Protein AF-A0A1I1YSE1-F1 (afdb_monomer)

Secondary structure (DSSP, 8-state):
--HHHHHHHHHHHHHHHHHHHH--SS--HHHHHHHHHHHHHHHHHHHHHHHH---TT-SSS---------

InterPro domains:
  IPR018735 Protein of unknown function DUF2277 [PF10041] (2-60)

Radius of gyration: 17.99 Å; Cα contacts (8 Å, |Δi|>4): 23; chains: 1; bounding box: 62×22×28 Å

Organism: NCBI:txid380248

Foldseek 3Di:
DDPVVVLVVLLVVLLVVLCVVVVNPDDDPVCNVVSVVSSVVSSVVVVVVVVPDPPPPPPPDPPPDDDDDD

Structure (mmCIF, N/CA/C/O backbone):
data_AF-A0A1I1YSE1-F1
#
_entry.id   AF-A0A1I1YSE1-F1
#
loop_
_atom_site.group_PDB
_atom_site.id
_atom_site.type_symbol
_atom_site.label_atom_id
_atom_site.label_alt_id
_atom_site.label_comp_id
_atom_site.label_asym_id
_atom_site.label_entity_id
_atom_site.label_seq_id
_atom_site.pdbx_PDB_ins_code
_atom_site.Cartn_x
_atom_site.Cartn_y
_atom_site.Cartn_z
_atom_site.occupancy
_atom_site.B_iso_or_equiv
_atom_site.auth_seq_id
_atom_site.auth_comp_id
_atom_site.auth_asym_id
_atom_site.auth_atom_id
_atom_site.pdbx_PDB_model_num
ATOM 1 N N . MET A 1 1 ? -21.767 0.907 -0.562 1.00 50.06 1 MET A N 1
ATOM 2 C CA . MET A 1 1 ? -20.449 0.323 -0.872 1.00 50.06 1 MET A CA 1
ATOM 3 C C . MET A 1 1 ? -20.458 -1.074 -0.282 1.00 50.06 1 MET A C 1
ATOM 5 O O . MET A 1 1 ? -20.799 -1.206 0.886 1.00 50.06 1 MET A O 1
ATOM 9 N N . THR A 1 2 ? -20.292 -2.113 -1.093 1.00 42.25 2 THR A N 1
ATOM 10 C CA . THR A 1 2 ? -20.217 -3.498 -0.604 1.00 42.25 2 THR A CA 1
ATOM 11 C C . THR A 1 2 ? -18.821 -3.757 -0.031 1.00 42.25 2 THR A C 1
ATOM 13 O O . THR A 1 2 ? -17.866 -3.172 -0.536 1.00 42.25 2 THR A O 1
ATOM 16 N N . PRO A 1 3 ? -18.672 -4.627 0.982 1.00 59.12 3 PRO A N 1
ATOM 17 C CA . PRO A 1 3 ? -17.374 -4.908 1.612 1.00 59.12 3 PRO A CA 1
ATOM 18 C C . PRO A 1 3 ? -16.313 -5.412 0.619 1.00 59.12 3 PRO A C 1
ATOM 20 O O . PRO A 1 3 ? -15.129 -5.153 0.788 1.00 59.12 3 PRO A O 1
ATOM 23 N N . ASP A 1 4 ? -16.746 -6.069 -0.457 1.00 55.75 4 ASP A N 1
ATOM 24 C CA . ASP A 1 4 ? -15.877 -6.541 -1.540 1.00 55.75 4 ASP A CA 1
ATOM 25 C C . ASP A 1 4 ? -15.253 -5.386 -2.348 1.00 55.75 4 ASP A C 1
ATOM 27 O O . ASP A 1 4 ? -14.070 -5.407 -2.679 1.00 55.75 4 ASP A O 1
ATOM 31 N N . ALA A 1 5 ? -16.031 -4.320 -2.579 1.00 58.72 5 ALA A N 1
ATOM 32 C CA . ALA A 1 5 ? -15.562 -3.130 -3.285 1.00 58.72 5 ALA A CA 1
ATOM 33 C C . ALA A 1 5 ? -14.532 -2.340 -2.462 1.00 58.72 5 ALA A C 1
ATOM 35 O O . ALA A 1 5 ? -13.692 -1.664 -3.039 1.00 58.72 5 ALA A O 1
ATOM 36 N N . ASP A 1 6 ? -14.577 -2.440 -1.131 1.00 77.69 6 ASP A N 1
ATOM 37 C CA . ASP A 1 6 ? -13.604 -1.800 -0.242 1.00 77.69 6 ASP A CA 1
ATOM 38 C C . ASP A 1 6 ? -12.242 -2.516 -0.301 1.00 77.69 6 ASP A C 1
ATOM 40 O O . ASP A 1 6 ? -11.195 -1.879 -0.382 1.00 77.69 6 ASP A O 1
ATOM 44 N N . GLN A 1 7 ? -12.246 -3.852 -0.372 1.00 84.00 7 GLN A N 1
ATOM 45 C CA . GLN A 1 7 ? -11.015 -4.639 -0.487 1.00 84.00 7 GLN A CA 1
ATOM 46 C C . GLN A 1 7 ? -10.320 -4.463 -1.839 1.00 84.00 7 GLN A C 1
ATOM 48 O O . GLN A 1 7 ? -9.092 -4.347 -1.874 1.00 84.00 7 GLN A O 1
ATO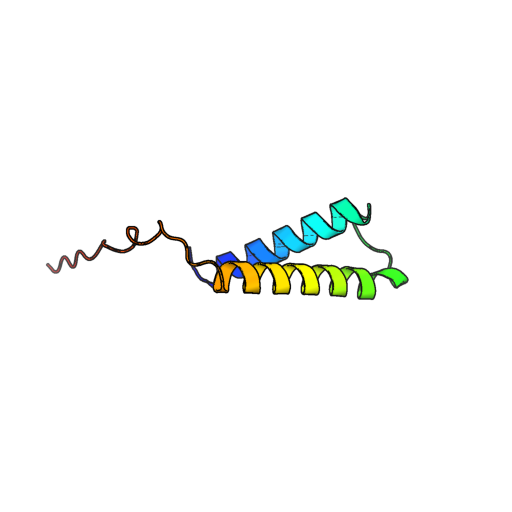M 53 N N . ASP A 1 8 ? -11.061 -4.434 -2.948 1.00 89.06 8 ASP A N 1
ATOM 54 C CA . ASP A 1 8 ? -10.466 -4.182 -4.267 1.00 89.06 8 ASP A CA 1
ATOM 55 C C . ASP A 1 8 ? -9.844 -2.777 -4.340 1.00 89.06 8 ASP A C 1
ATOM 57 O O . ASP A 1 8 ? -8.706 -2.630 -4.792 1.00 89.06 8 ASP A O 1
ATOM 61 N N . ASP A 1 9 ? -10.520 -1.765 -3.784 1.00 91.62 9 ASP A N 1
ATOM 62 C CA . ASP A 1 9 ? -10.019 -0.387 -3.744 1.00 91.62 9 ASP A CA 1
ATOM 63 C C . ASP A 1 9 ? -8.744 -0.271 -2.888 1.00 91.62 9 ASP A C 1
ATOM 65 O O . ASP A 1 9 ? -7.749 0.315 -3.323 1.00 91.62 9 ASP A O 1
ATOM 69 N N . ILE A 1 10 ? -8.702 -0.938 -1.726 1.00 94.06 10 ILE A N 1
ATOM 70 C CA . ILE A 1 10 ? -7.499 -1.028 -0.881 1.00 94.06 10 ILE A CA 1
ATOM 71 C C . ILE A 1 10 ? -6.335 -1.674 -1.643 1.00 94.06 10 ILE A C 1
ATOM 73 O O . ILE A 1 10 ? -5.216 -1.149 -1.628 1.00 94.06 10 ILE A O 1
ATOM 77 N N . ASN A 1 11 ? -6.570 -2.795 -2.329 1.00 95.06 11 ASN A N 1
ATOM 78 C CA . ASN A 1 11 ? -5.531 -3.474 -3.108 1.00 95.06 11 ASN A CA 1
ATOM 79 C C . ASN A 1 11 ? -5.042 -2.603 -4.273 1.00 95.06 11 ASN A C 1
ATOM 81 O O . ASN A 1 11 ? -3.834 -2.488 -4.510 1.00 95.06 11 ASN A O 1
ATOM 85 N N . ALA A 1 12 ? -5.960 -1.940 -4.977 1.00 95.81 12 ALA A N 1
ATOM 86 C CA . ALA A 1 12 ? -5.638 -1.025 -6.061 1.00 95.81 12 ALA A CA 1
ATOM 87 C C . ALA A 1 12 ? -4.823 0.180 -5.564 1.00 95.81 12 ALA A C 1
ATOM 89 O O . ALA A 1 12 ? -3.844 0.573 -6.212 1.00 95.81 12 ALA A O 1
ATOM 90 N N . ALA A 1 13 ? -5.174 0.748 -4.409 1.00 95.94 13 ALA A N 1
ATOM 91 C CA . ALA A 1 13 ? -4.451 1.849 -3.781 1.00 95.94 13 ALA A CA 1
ATOM 92 C C . ALA A 1 13 ? -3.047 1.422 -3.325 1.00 95.94 13 ALA A C 1
ATOM 94 O O . ALA A 1 13 ? -2.063 2.113 -3.614 1.00 95.94 13 ALA A O 1
ATOM 95 N N . ALA A 1 14 ? -2.926 0.255 -2.688 1.00 97.00 14 ALA A N 1
ATOM 96 C CA . ALA A 1 14 ? -1.646 -0.317 -2.284 1.00 97.00 14 ALA A CA 1
ATOM 97 C C . ALA A 1 14 ? -0.721 -0.537 -3.491 1.00 97.00 14 ALA A C 1
ATOM 99 O O . ALA A 1 14 ? 0.441 -0.120 -3.476 1.00 97.00 14 ALA A O 1
ATOM 100 N N . LEU A 1 15 ? -1.247 -1.102 -4.582 1.00 96.75 15 LEU A N 1
ATOM 101 C CA . LEU A 1 15 ? -0.505 -1.282 -5.829 1.00 96.75 15 LEU A CA 1
ATOM 102 C C . LEU A 1 15 ? -0.001 0.053 -6.388 1.00 96.75 15 LEU A C 1
ATOM 104 O O . LEU A 1 15 ? 1.164 0.172 -6.775 1.00 96.75 15 LEU A O 1
ATOM 108 N N . GLN A 1 16 ? -0.858 1.073 -6.430 1.00 97.19 16 GLN A N 1
ATOM 109 C CA . GLN A 1 16 ? -0.475 2.406 -6.898 1.00 97.19 16 GLN A CA 1
ATOM 110 C C . GLN A 1 16 ? 0.624 3.029 -6.029 1.00 97.19 16 GLN A C 1
ATOM 112 O O . GLN A 1 16 ? 1.584 3.590 -6.566 1.00 97.19 16 GLN A O 1
ATOM 117 N N . TYR A 1 17 ? 0.524 2.895 -4.706 1.00 96.69 17 TYR A N 1
ATOM 118 C CA . TYR A 1 17 ? 1.536 3.372 -3.769 1.00 96.69 17 TYR A CA 1
ATOM 119 C C . TYR A 1 17 ? 2.893 2.706 -4.020 1.00 96.69 17 TYR A C 1
ATOM 121 O O . TYR A 1 17 ? 3.889 3.398 -4.240 1.00 96.69 17 TYR A O 1
ATOM 129 N N . VAL A 1 18 ? 2.940 1.374 -4.077 1.00 97.00 18 VAL A N 1
ATOM 130 C CA . VAL A 1 18 ? 4.198 0.637 -4.274 1.00 97.00 18 VAL A CA 1
ATOM 131 C C . VAL A 1 18 ? 4.827 0.967 -5.627 1.00 97.00 18 VAL A C 1
ATOM 133 O O . VAL A 1 18 ? 6.037 1.190 -5.697 1.00 97.00 18 VAL A O 1
ATOM 136 N N . ARG A 1 19 ? 4.034 1.104 -6.700 1.00 96.44 19 ARG A N 1
ATOM 137 C CA . ARG A 1 19 ? 4.530 1.574 -8.011 1.00 96.44 19 ARG A CA 1
ATOM 138 C C . ARG A 1 19 ? 5.176 2.951 -7.920 1.00 96.44 19 ARG A C 1
ATOM 140 O O . ARG A 1 19 ? 6.246 3.173 -8.483 1.00 96.44 19 ARG A O 1
ATOM 147 N N . LYS A 1 20 ? 4.528 3.875 -7.208 1.00 96.75 20 LYS A N 1
ATOM 148 C CA . LYS A 1 20 ? 5.013 5.246 -7.038 1.00 96.75 20 LYS A CA 1
ATOM 149 C C . LYS A 1 20 ? 6.346 5.285 -6.293 1.00 96.75 20 LYS A C 1
ATOM 151 O O . LYS A 1 20 ? 7.242 5.998 -6.726 1.00 96.75 20 LYS A O 1
ATOM 156 N N . ILE A 1 21 ? 6.477 4.535 -5.200 1.00 96.81 21 ILE A N 1
ATOM 157 C CA . ILE A 1 21 ? 7.675 4.573 -4.347 1.00 96.81 21 ILE A CA 1
ATOM 158 C C . ILE A 1 21 ? 8.837 3.784 -4.953 1.00 96.81 21 ILE A C 1
ATOM 160 O O . ILE A 1 21 ? 9.973 4.245 -4.921 1.00 96.81 21 ILE A O 1
ATOM 164 N N . SER A 1 22 ? 8.564 2.620 -5.541 1.00 93.81 22 SER A N 1
ATOM 165 C CA . SER A 1 22 ? 9.604 1.799 -6.174 1.00 93.81 22 SER A CA 1
ATOM 166 C C . SER A 1 22 ? 10.100 2.362 -7.510 1.00 93.81 22 SER A C 1
ATOM 168 O O . SER A 1 22 ? 11.169 1.979 -7.976 1.00 93.81 22 SER A O 1
ATOM 170 N N . GLY A 1 23 ? 9.316 3.228 -8.162 1.00 94.38 23 GLY A N 1
ATOM 171 C CA . GLY A 1 23 ? 9.575 3.697 -9.525 1.00 94.38 23 GLY A CA 1
ATOM 172 C C . GLY A 1 23 ? 9.260 2.659 -10.611 1.00 94.38 23 GLY A C 1
ATOM 173 O O . GLY A 1 23 ? 9.387 2.956 -11.801 1.00 94.38 23 GLY A O 1
ATOM 174 N N . PHE A 1 24 ? 8.810 1.454 -10.244 1.00 88.56 24 PHE A N 1
ATOM 175 C CA . PHE A 1 24 ? 8.447 0.411 -11.197 1.00 88.56 24 PHE A CA 1
ATOM 176 C C . PHE A 1 24 ? 6.971 0.500 -11.573 1.00 88.56 24 PHE A C 1
ATOM 178 O O . PHE A 1 24 ? 6.083 0.352 -10.738 1.00 88.56 24 PHE A O 1
ATOM 185 N N . ARG A 1 25 ? 6.687 0.646 -12.871 1.00 86.00 25 ARG A N 1
ATOM 186 C CA . ARG A 1 25 ? 5.330 0.419 -13.401 1.00 86.00 25 ARG A CA 1
ATOM 187 C C . ARG A 1 25 ? 4.970 -1.071 -13.406 1.00 86.00 25 ARG A C 1
ATOM 189 O O . ARG A 1 25 ? 3.834 -1.430 -13.103 1.00 86.00 25 ARG A O 1
ATOM 196 N N . ALA A 1 26 ? 5.953 -1.916 -13.709 1.00 84.94 26 ALA A N 1
ATOM 197 C CA . ALA A 1 26 ? 5.882 -3.368 -13.621 1.00 84.94 26 ALA A CA 1
ATOM 198 C C . ALA A 1 26 ? 7.233 -3.901 -13.106 1.00 84.94 26 ALA A C 1
ATOM 200 O O . ALA A 1 26 ? 8.267 -3.517 -13.663 1.00 84.94 26 ALA A O 1
ATOM 201 N N . PRO A 1 27 ? 7.257 -4.739 -12.055 1.00 86.44 27 PRO A N 1
ATOM 202 C CA . PRO A 1 27 ? 8.496 -5.320 -11.553 1.00 86.44 27 PRO A CA 1
ATOM 203 C C . PRO A 1 27 ? 9.049 -6.371 -12.526 1.00 86.44 27 PRO A C 1
ATOM 205 O O . PRO A 1 27 ? 8.298 -7.122 -13.154 1.00 86.44 27 PRO A O 1
ATOM 208 N N . ALA A 1 28 ? 10.377 -6.456 -12.622 1.00 90.50 28 ALA A N 1
ATOM 209 C CA . ALA A 1 28 ? 11.045 -7.581 -13.274 1.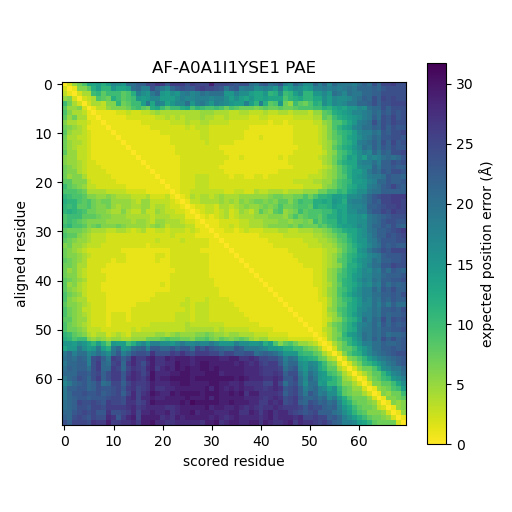00 90.50 28 ALA A CA 1
ATOM 210 C C . ALA A 1 28 ? 10.821 -8.881 -12.478 1.00 90.50 28 ALA A C 1
ATOM 212 O O . ALA A 1 28 ? 10.572 -8.832 -11.276 1.00 90.50 28 ALA A O 1
ATOM 213 N N . ALA A 1 29 ? 10.967 -10.043 -13.127 1.00 89.69 29 ALA A N 1
ATOM 214 C CA . ALA A 1 29 ? 10.684 -11.348 -12.516 1.00 89.69 29 ALA A CA 1
ATOM 215 C C . ALA A 1 29 ? 11.398 -11.566 -11.169 1.00 89.69 29 ALA A C 1
ATOM 217 O O . ALA A 1 29 ? 10.782 -12.042 -10.223 1.00 89.69 29 ALA A O 1
ATOM 218 N N . HIS A 1 30 ? 12.661 -11.145 -11.056 1.00 89.56 30 HIS A N 1
ATOM 219 C CA . HIS A 1 30 ? 13.449 -11.288 -9.827 1.00 89.56 30 HIS A CA 1
ATOM 220 C C . HIS A 1 30 ? 12.988 -10.373 -8.676 1.00 89.56 30 HIS A C 1
ATOM 222 O O . HIS A 1 30 ? 13.222 -10.699 -7.521 1.00 89.56 30 HIS A O 1
ATOM 228 N N . ASN A 1 31 ? 12.316 -9.254 -8.970 1.00 89.81 31 ASN A N 1
ATOM 229 C CA . ASN A 1 31 ? 11.780 -8.329 -7.961 1.00 89.81 31 ASN A CA 1
ATOM 230 C C . ASN A 1 31 ? 10.291 -8.550 -7.697 1.00 89.81 31 ASN A C 1
ATOM 232 O O . ASN A 1 31 ? 9.710 -7.849 -6.871 1.00 89.81 31 ASN A O 1
ATOM 236 N N . ARG A 1 32 ? 9.656 -9.478 -8.421 1.00 93.38 32 ARG A N 1
ATOM 237 C CA . ARG A 1 32 ? 8.209 -9.649 -8.379 1.00 93.38 32 ARG A CA 1
ATOM 238 C C . ARG A 1 32 ? 7.729 -10.067 -6.999 1.00 93.38 32 ARG A C 1
ATOM 240 O O . ARG A 1 32 ? 6.814 -9.447 -6.486 1.00 93.38 32 ARG A O 1
ATOM 247 N N . GLU A 1 33 ? 8.411 -11.021 -6.376 1.00 95.44 33 GLU A N 1
ATOM 248 C CA . GLU A 1 33 ? 8.063 -11.481 -5.030 1.00 95.44 33 GLU A CA 1
ATOM 249 C C . GLU A 1 33 ? 8.135 -10.347 -3.997 1.00 95.44 33 GLU A C 1
ATOM 251 O O . GLU A 1 33 ? 7.190 -10.137 -3.243 1.00 95.44 33 GLU A O 1
ATOM 256 N N . VAL A 1 34 ? 9.208 -9.548 -4.019 1.00 95.88 34 VAL A N 1
ATOM 257 C CA . VAL A 1 34 ? 9.372 -8.398 -3.112 1.00 95.88 34 VAL A CA 1
ATOM 258 C C . VAL A 1 34 ? 8.314 -7.326 -3.378 1.00 95.88 34 VAL A C 1
ATOM 260 O O . VAL A 1 34 ? 7.774 -6.732 -2.445 1.00 95.88 34 VAL A O 1
ATOM 263 N N . PHE A 1 35 ? 8.004 -7.077 -4.649 1.00 96.62 35 PHE A N 1
ATOM 264 C CA . PHE A 1 35 ? 6.985 -6.115 -5.051 1.00 96.62 35 PHE A CA 1
ATOM 265 C C . PHE A 1 35 ? 5.590 -6.555 -4.590 1.00 96.62 35 PHE A C 1
ATOM 267 O O . PHE A 1 35 ? 4.885 -5.773 -3.957 1.00 96.62 35 PHE A O 1
ATOM 274 N N . ASP A 1 36 ? 5.213 -7.805 -4.862 1.00 95.94 36 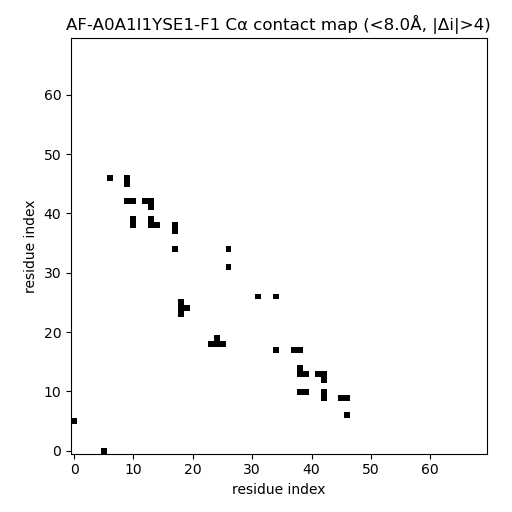ASP A N 1
ATOM 275 C CA . ASP A 1 36 ? 3.915 -8.373 -4.493 1.00 95.94 36 ASP A CA 1
ATOM 276 C C . ASP A 1 36 ? 3.763 -8.430 -2.960 1.00 95.94 36 ASP A C 1
ATOM 278 O O . ASP A 1 36 ? 2.723 -8.040 -2.426 1.00 95.94 36 ASP A O 1
ATOM 282 N N . ALA A 1 37 ? 4.825 -8.797 -2.232 1.00 97.25 37 ALA A N 1
ATOM 283 C CA . ALA A 1 37 ? 4.843 -8.772 -0.770 1.00 97.25 37 ALA A CA 1
ATOM 284 C C . ALA A 1 37 ? 4.649 -7.355 -0.204 1.00 97.25 37 ALA A C 1
ATOM 286 O O . ALA A 1 37 ? 3.897 -7.168 0.753 1.00 97.25 37 ALA A O 1
ATOM 287 N N . ALA A 1 38 ? 5.282 -6.341 -0.805 1.00 97.50 38 ALA A N 1
ATOM 288 C CA . ALA A 1 38 ? 5.103 -4.952 -0.391 1.00 97.50 38 ALA A CA 1
ATOM 289 C C . ALA A 1 38 ? 3.663 -4.468 -0.618 1.00 97.50 38 ALA A C 1
ATOM 291 O O . ALA A 1 38 ? 3.100 -3.801 0.251 1.00 97.50 38 ALA A O 1
ATOM 292 N N . VAL A 1 39 ? 3.046 -4.823 -1.751 1.00 97.12 39 VAL A N 1
ATOM 293 C CA . VAL A 1 39 ? 1.639 -4.486 -2.032 1.00 97.12 39 VAL A CA 1
ATOM 294 C C . VAL A 1 39 ? 0.720 -5.127 -0.994 1.00 97.12 39 VAL A C 1
ATOM 296 O O . VAL A 1 39 ? -0.098 -4.427 -0.400 1.00 97.12 39 VAL A O 1
ATOM 299 N N . ALA A 1 40 ? 0.897 -6.420 -0.713 1.00 97.44 40 ALA A N 1
ATOM 300 C CA . ALA A 1 40 ? 0.092 -7.136 0.275 1.00 97.44 40 ALA A CA 1
ATOM 301 C C . ALA A 1 40 ? 0.237 -6.549 1.691 1.00 97.44 40 ALA A C 1
ATOM 303 O O . ALA A 1 40 ? -0.754 -6.398 2.410 1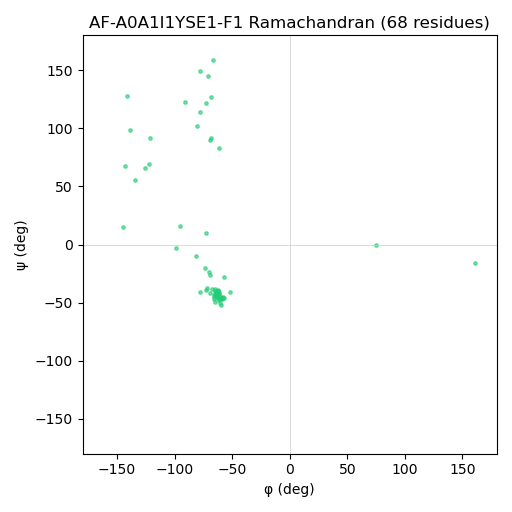.00 97.44 40 ALA A O 1
ATOM 304 N N . ALA A 1 41 ? 1.456 -6.170 2.086 1.00 98.19 41 ALA A N 1
ATOM 305 C CA . ALA A 1 41 ? 1.716 -5.555 3.384 1.00 98.19 41 ALA A CA 1
ATOM 306 C C . ALA A 1 41 ? 1.019 -4.193 3.529 1.00 98.19 41 ALA A C 1
ATOM 308 O O . ALA A 1 41 ? 0.405 -3.923 4.561 1.00 98.19 41 ALA A O 1
ATOM 309 N N . VAL A 1 42 ? 1.069 -3.354 2.489 1.00 97.31 42 VAL A N 1
ATOM 310 C CA . VAL A 1 42 ? 0.385 -2.052 2.484 1.00 97.31 42 VAL A CA 1
ATOM 311 C C . VAL A 1 42 ? -1.129 -2.238 2.523 1.00 97.31 42 VAL A C 1
ATOM 313 O O . VAL A 1 42 ? -1.780 -1.616 3.357 1.00 97.31 42 VAL A O 1
ATOM 316 N N . ALA A 1 43 ? -1.684 -3.130 1.699 1.00 96.56 43 ALA A N 1
ATOM 317 C CA . ALA A 1 43 ? -3.117 -3.424 1.693 1.00 96.56 43 ALA A CA 1
ATOM 318 C C . ALA A 1 43 ? -3.605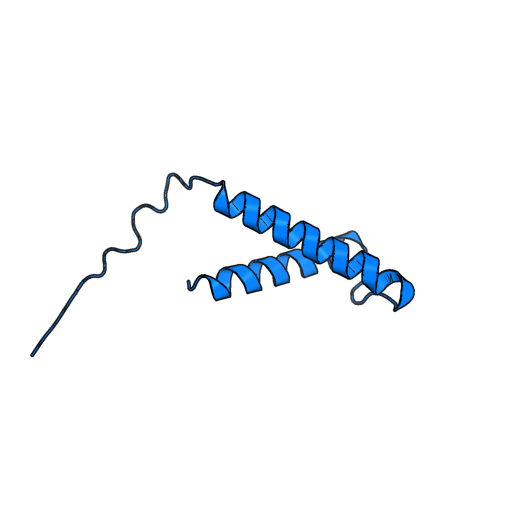 -3.892 3.074 1.00 96.56 43 ALA A C 1
ATOM 320 O O . ALA A 1 43 ? -4.587 -3.371 3.602 1.00 96.56 43 ALA A O 1
ATOM 321 N N . THR A 1 44 ? -2.865 -4.806 3.706 1.00 95.81 44 THR A N 1
ATOM 322 C CA . THR A 1 44 ? -3.174 -5.296 5.057 1.00 95.81 44 THR A CA 1
ATOM 323 C C . THR A 1 44 ? -3.136 -4.165 6.083 1.00 95.81 44 THR A C 1
ATOM 325 O O . THR A 1 44 ? -4.061 -4.027 6.879 1.00 95.81 44 THR A O 1
ATOM 328 N N . ALA A 1 45 ? -2.097 -3.326 6.060 1.00 95.94 45 ALA A N 1
ATOM 329 C CA . ALA A 1 45 ? -1.977 -2.198 6.981 1.00 95.94 45 ALA A CA 1
ATOM 330 C C . ALA A 1 45 ? -3.121 -1.185 6.808 1.00 95.94 45 ALA A C 1
ATOM 332 O O . ALA A 1 45 ? -3.653 -0.683 7.797 1.00 95.94 45 ALA A O 1
ATOM 333 N N . THR A 1 46 ? -3.532 -0.910 5.569 1.00 93.38 46 THR A N 1
ATOM 334 C CA . THR A 1 46 ? -4.669 -0.032 5.272 1.00 93.38 46 THR A CA 1
ATOM 335 C C . THR A 1 46 ? -5.985 -0.632 5.758 1.00 93.38 46 THR A C 1
ATOM 337 O O . THR A 1 46 ? -6.759 0.077 6.392 1.00 93.38 46 THR A O 1
ATOM 340 N N . ALA A 1 47 ? -6.222 -1.927 5.540 1.00 91.06 47 ALA A N 1
ATOM 341 C CA . ALA A 1 47 ? -7.418 -2.599 6.043 1.00 91.06 47 ALA A CA 1
ATOM 342 C C . ALA A 1 47 ? -7.493 -2.554 7.579 1.00 91.06 47 ALA A C 1
ATOM 344 O O . ALA A 1 47 ? -8.531 -2.208 8.133 1.00 91.06 47 ALA A O 1
ATOM 345 N N . GLN A 1 48 ? -6.378 -2.823 8.267 1.00 91.19 48 GLN A N 1
ATOM 346 C CA . GLN A 1 48 ? -6.289 -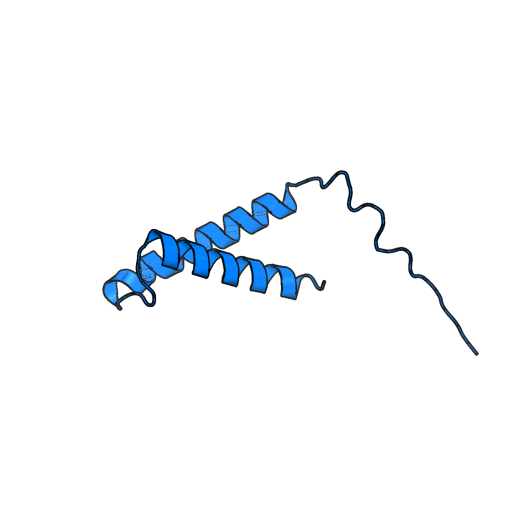2.732 9.731 1.00 91.19 48 GLN A CA 1
ATOM 347 C C . GLN A 1 48 ? -6.527 -1.305 10.243 1.00 91.19 48 GLN A C 1
ATOM 349 O O . GLN A 1 48 ? -7.189 -1.115 11.260 1.00 91.19 48 GLN A O 1
ATOM 354 N N . LEU A 1 49 ? -6.011 -0.293 9.537 1.00 89.00 49 LEU A N 1
ATOM 355 C CA . LEU A 1 49 ? -6.288 1.104 9.855 1.00 89.00 49 LEU A CA 1
ATOM 356 C C . LEU A 1 49 ? -7.788 1.394 9.755 1.00 89.00 49 LEU A C 1
ATOM 358 O O . LEU A 1 49 ? -8.346 1.964 10.681 1.00 89.00 49 LEU A O 1
ATOM 362 N N . LEU A 1 50 ? -8.433 1.017 8.652 1.00 87.06 50 LEU A N 1
ATOM 363 C CA . LEU A 1 50 ? -9.853 1.293 8.431 1.00 87.06 50 LEU A CA 1
ATOM 364 C C . LEU A 1 50 ? -10.753 0.555 9.430 1.00 87.06 50 LEU A C 1
ATOM 366 O O . LEU A 1 50 ? -11.711 1.151 9.913 1.00 87.06 50 LEU A O 1
ATOM 370 N N . ASP A 1 51 ? -10.412 -0.684 9.787 1.00 86.44 51 ASP A N 1
ATOM 371 C CA . ASP A 1 51 ? -11.094 -1.455 10.837 1.00 86.44 51 ASP A CA 1
ATOM 372 C C . ASP A 1 51 ? -10.973 -0.783 12.216 1.00 86.44 51 ASP A C 1
ATOM 374 O O . ASP A 1 51 ? -11.952 -0.661 12.950 1.00 86.44 51 ASP A O 1
ATOM 378 N N . GLY A 1 52 ? -9.782 -0.272 12.545 1.00 83.75 52 GLY A N 1
ATOM 379 C CA . GLY A 1 52 ? -9.510 0.403 13.816 1.00 83.75 52 GLY A CA 1
ATOM 380 C C . GLY A 1 52 ? -9.937 1.875 13.880 1.00 83.75 52 GLY A C 1
ATOM 381 O O . GLY A 1 52 ? -9.889 2.480 14.954 1.00 83.75 52 GLY A O 1
ATOM 382 N N . LEU A 1 53 ? -10.328 2.488 12.760 1.00 85.88 53 LEU A N 1
ATOM 383 C CA . LEU A 1 53 ? -10.796 3.870 12.731 1.00 85.88 53 LEU A CA 1
ATOM 384 C C . LEU A 1 53 ? -12.262 3.938 13.167 1.00 85.88 53 LEU A C 1
ATOM 386 O O . LEU A 1 53 ? -13.184 3.737 12.379 1.00 85.88 53 LEU A O 1
ATOM 390 N N . GLU A 1 54 ? -12.495 4.349 14.414 1.00 67.44 54 GLU A N 1
ATOM 391 C CA . GLU A 1 54 ? -13.816 4.810 14.839 1.00 67.44 54 GLU A CA 1
ATOM 392 C C . GLU A 1 54 ? -14.138 6.140 14.145 1.00 67.44 54 GLU A C 1
ATOM 394 O O . GLU A 1 54 ? -13.805 7.231 14.626 1.00 67.44 54 GLU A O 1
ATOM 399 N N . ILE A 1 55 ? -14.794 6.075 12.985 1.00 62.09 55 ILE A N 1
ATOM 400 C CA . ILE A 1 55 ? -15.285 7.272 12.304 1.00 62.09 55 ILE A CA 1
ATOM 401 C C . ILE A 1 55 ? -16.432 7.855 13.139 1.00 62.09 55 ILE A C 1
ATOM 403 O O . ILE A 1 55 ? -17.607 7.541 12.929 1.00 62.09 55 ILE A O 1
ATOM 407 N N . ARG A 1 56 ? -16.108 8.759 14.076 1.00 52.03 56 A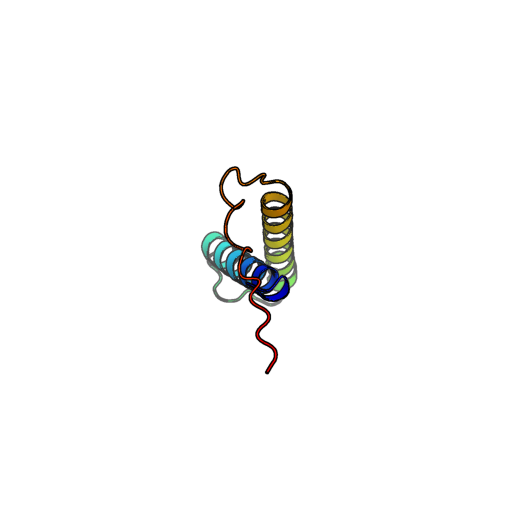RG A N 1
ATOM 408 C CA . ARG A 1 56 ? -17.075 9.700 14.663 1.00 52.03 56 ARG A CA 1
ATOM 409 C C . ARG A 1 56 ? -17.611 10.595 13.541 1.00 52.03 56 ARG A C 1
ATOM 411 O O . ARG A 1 56 ? -17.109 11.688 13.312 1.00 52.03 56 ARG A O 1
ATOM 418 N N . GLY A 1 57 ? -18.604 10.094 12.807 1.00 52.06 57 GLY A N 1
ATOM 419 C CA . GLY A 1 57 ? -19.227 10.802 11.688 1.00 52.06 57 GLY A CA 1
ATOM 420 C C . GLY A 1 57 ? -20.014 9.948 10.690 1.00 52.06 57 GLY A C 1
ATOM 421 O O . GLY A 1 57 ? -20.829 10.509 9.969 1.00 52.06 57 GLY A O 1
ATOM 422 N N . ALA A 1 58 ? -19.858 8.619 10.656 1.00 51.91 58 ALA A N 1
ATOM 423 C CA . ALA A 1 58 ? -20.589 7.764 9.704 1.00 51.91 58 ALA A CA 1
ATOM 424 C C . ALA A 1 58 ? -21.880 7.135 10.276 1.00 51.91 58 ALA A C 1
ATOM 426 O O . ALA A 1 58 ? -22.450 6.220 9.690 1.00 51.91 58 ALA A O 1
ATOM 427 N N . GLY A 1 59 ? -22.384 7.645 11.405 1.00 48.06 59 GLY A N 1
ATOM 428 C CA . GLY A 1 59 ? -23.621 7.179 12.047 1.00 48.06 59 GLY A CA 1
ATOM 429 C C . GLY A 1 59 ? -24.933 7.561 11.342 1.00 48.06 59 GLY A C 1
ATOM 430 O O . GLY A 1 59 ? -25.995 7.371 11.924 1.00 48.06 59 GLY A O 1
ATOM 431 N N . GLN A 1 60 ? -24.913 8.108 10.122 1.00 49.84 60 GLN A N 1
ATOM 432 C CA . GLN A 1 60 ? -26.132 8.484 9.386 1.00 49.84 60 GLN A CA 1
ATOM 433 C C . GLN A 1 60 ? -26.002 8.228 7.877 1.00 49.84 60 GLN A C 1
ATOM 435 O O . GLN A 1 60 ? -25.974 9.160 7.082 1.00 49.84 60 GLN A O 1
ATOM 440 N N . ALA A 1 61 ? -25.930 6.967 7.448 1.00 51.69 61 ALA A N 1
ATOM 441 C CA . ALA A 1 61 ? -26.156 6.640 6.031 1.00 51.69 61 ALA A CA 1
ATOM 442 C C . ALA A 1 61 ? -26.858 5.294 5.782 1.00 51.69 61 ALA A C 1
ATOM 444 O O . ALA A 1 61 ? -26.890 4.822 4.652 1.00 51.69 61 ALA A O 1
ATOM 445 N N . HIS A 1 62 ? -27.479 4.690 6.802 1.00 46.75 62 HIS A N 1
ATOM 446 C CA . HIS A 1 62 ? -28.297 3.480 6.643 1.00 46.75 62 HIS A CA 1
ATOM 447 C C . HIS A 1 62 ? -29.626 3.596 7.401 1.00 46.75 62 HIS A C 1
ATOM 449 O O . HIS A 1 62 ? -29.975 2.761 8.225 1.00 46.75 62 HIS A O 1
ATOM 455 N N . ALA A 1 63 ? -30.389 4.649 7.108 1.00 48.00 63 ALA A N 1
ATOM 456 C CA . ALA A 1 63 ? -31.817 4.707 7.405 1.00 48.00 63 ALA A CA 1
ATOM 457 C C . ALA A 1 63 ? -32.590 4.960 6.104 1.00 48.00 63 ALA A C 1
ATOM 459 O O . ALA A 1 63 ? -33.141 6.030 5.885 1.00 48.00 63 ALA A O 1
ATOM 460 N N . HIS A 1 64 ? -32.602 3.963 5.219 1.00 41.19 64 HIS A N 1
ATOM 461 C CA . HIS A 1 64 ? -33.611 3.850 4.164 1.00 41.19 64 HIS A CA 1
ATOM 462 C C . HIS A 1 64 ? -34.265 2.474 4.265 1.00 41.19 64 HIS A C 1
ATOM 464 O O . HIS A 1 64 ? -34.141 1.623 3.389 1.00 41.19 64 HIS A O 1
ATOM 470 N N . SER A 1 65 ? -34.974 2.265 5.372 1.00 48.34 65 SER A N 1
ATOM 471 C CA . SER A 1 65 ? -36.102 1.342 5.396 1.00 48.34 65 SER A CA 1
ATOM 472 C C . SER A 1 65 ? -37.281 2.065 4.751 1.00 48.34 65 SER A C 1
ATOM 474 O O . SER A 1 65 ? -37.760 3.043 5.315 1.00 48.34 65 SER A O 1
ATOM 476 N N . HIS A 1 66 ? -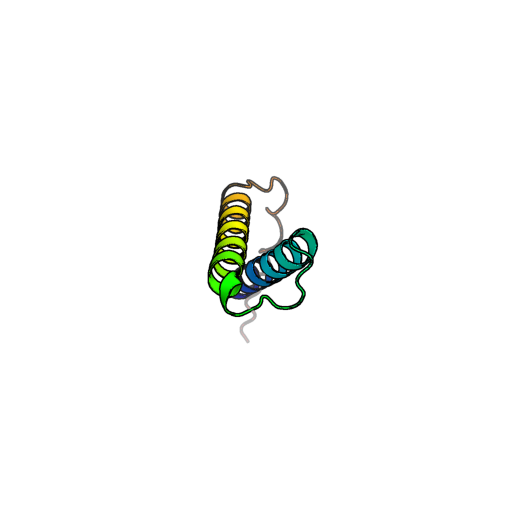37.751 1.602 3.596 1.00 39.41 66 HIS A N 1
ATOM 477 C CA . HIS A 1 66 ? -39.146 1.778 3.188 1.00 39.41 66 HIS A CA 1
ATOM 478 C C . HIS A 1 66 ? -39.632 0.468 2.555 1.00 39.41 66 HIS A C 1
ATOM 480 O O . HIS A 1 66 ? -39.350 0.212 1.384 1.00 39.41 66 HIS A O 1
ATOM 486 N N . PRO A 1 67 ? -40.341 -0.386 3.313 1.00 56.66 67 PRO A N 1
ATOM 487 C CA . PRO A 1 67 ? -41.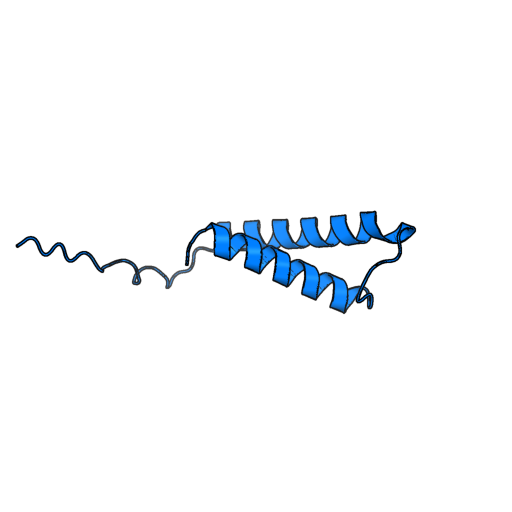158 -1.430 2.722 1.00 56.66 67 PRO A CA 1
ATOM 488 C C . PRO A 1 67 ? -42.390 -0.761 2.101 1.00 56.66 67 PRO A C 1
ATOM 490 O O . PRO A 1 67 ? -43.149 -0.093 2.802 1.00 56.66 67 PRO A O 1
ATOM 493 N N . HIS A 1 68 ? -42.609 -0.935 0.800 1.00 39.19 68 HIS A N 1
ATOM 494 C CA . HIS A 1 68 ? -43.924 -0.690 0.215 1.00 39.19 68 HIS A CA 1
ATOM 495 C C . HIS A 1 68 ? -44.413 -1.969 -0.453 1.00 39.19 68 HIS A C 1
ATOM 497 O O . HIS A 1 68 ? -44.094 -2.266 -1.600 1.00 39.19 68 HIS A O 1
ATOM 503 N N . SER A 1 69 ? -45.150 -2.745 0.337 1.00 45.88 69 SER A N 1
ATOM 504 C CA . SER A 1 69 ? -46.121 -3.710 -0.159 1.00 45.88 69 SER A CA 1
ATOM 505 C C . SER A 1 69 ? -47.290 -2.948 -0.781 1.00 45.88 69 SER A C 1
ATOM 507 O O . SER A 1 69 ? -47.873 -2.109 -0.092 1.00 45.88 69 SER A O 1
ATOM 509 N N . SER A 1 70 ? -47.649 -3.260 -2.026 1.00 51.94 70 SER A N 1
ATOM 510 C CA . SER A 1 70 ? -49.023 -3.441 -2.545 1.00 51.94 70 SER A CA 1
ATOM 511 C C . SER A 1 70 ? -48.971 -3.805 -4.024 1.00 51.94 70 SER A C 1
ATOM 513 O O . SER A 1 70 ? -48.224 -3.126 -4.761 1.00 51.94 70 SER A O 1
#

Solvent-accessible surface area (backbone atoms only — not comparable to full-atom values): 4401 Å² total; per-residue (Å²): 135,58,76,67,61,53,52,53,50,39,46,52,51,20,44,52,49,48,29,64,75,71,68,36,93,68,68,53,82,92,45,33,65,62,49,55,50,51,25,52,51,45,24,50,53,51,51,52,48,59,73,69,50,80,65,92,78,70,90,78,82,83,85,80,85,75,90,80,89,132

Mean predicted aligned error: 10.37 Å

Sequence (70 aa):
MTPDADQDDINAAALQYVRKISGFRAPAAHNREVFDAAVAAVATATAQLLDGLEIRGAGQAHAHSHPHSS

pLDDT: mean 79.54, std 20.23, range [39.19, 98.19]